Protein AF-A0A815W9V4-F1 (afdb_monomer)

pLDDT: mean 91.22, std 7.92, range [39.69, 97.62]

Radius of gyration: 17.44 Å; Cα contacts (8 Å, |Δi|>4): 135; chains: 1; bounding box: 43×37×51 Å

Organism: NCBI:txid392033

InterPro domains:
  IPR013176 Vacuolar fusion protein Ccz1 [PTHR13056] (1-136)
  IPR043987 CCZ1/INTU/HSP4, first Longin domain [PF19031] (1-113)

Structure (mmCIF, N/CA/C/O backbone):
data_AF-A0A815W9V4-F1
#
_entry.id   AF-A0A815W9V4-F1
#
loop_
_atom_site.group_PDB
_atom_site.id
_atom_site.type_symbol
_atom_site.label_atom_id
_atom_site.label_alt_id
_atom_site.label_comp_id
_atom_site.label_asym_id
_atom_site.label_entity_id
_atom_site.label_seq_id
_atom_site.pdbx_PDB_ins_code
_atom_site.Cartn_x
_atom_site.Cartn_y
_atom_site.Cartn_z
_atom_site.occupancy
_atom_site.B_iso_or_equiv
_atom_site.auth_seq_id
_atom_site.auth_comp_id
_atom_site.auth_asym_id
_atom_site.auth_atom_id
_atom_site.pdbx_PDB_model_num
ATOM 1 N N . LYS A 1 1 ? 1.709 15.143 15.029 1.00 39.69 1 LYS A N 1
ATO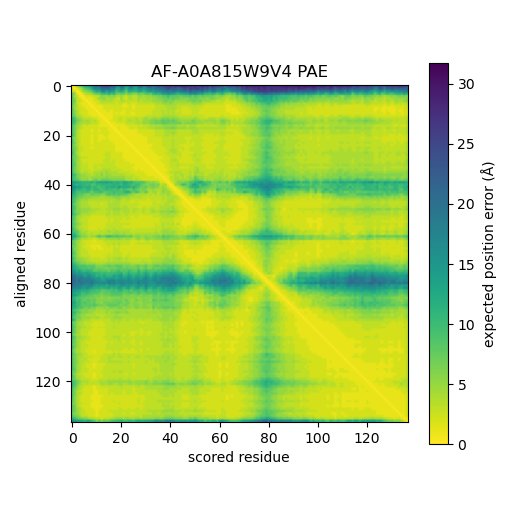M 2 C CA . LYS A 1 1 ? 2.972 15.187 15.803 1.00 39.69 1 LYS A CA 1
ATOM 3 C C . LYS A 1 1 ? 3.987 14.355 15.036 1.00 39.69 1 LYS A C 1
ATOM 5 O O . LYS A 1 1 ? 3.676 13.202 14.762 1.00 39.69 1 LYS A O 1
ATOM 10 N N . GLU A 1 2 ? 5.100 14.951 14.617 1.00 48.34 2 GLU A N 1
ATOM 11 C CA . GLU A 1 2 ? 6.200 14.237 13.951 1.00 48.34 2 GLU A CA 1
ATOM 12 C C . GLU A 1 2 ? 6.698 13.083 14.845 1.00 48.34 2 GLU A C 1
ATOM 14 O O . GLU A 1 2 ? 6.711 13.220 16.070 1.00 48.34 2 GLU A O 1
ATOM 19 N N . GLY A 1 3 ? 7.034 11.932 14.248 1.00 65.50 3 GLY A N 1
ATOM 20 C CA . GLY A 1 3 ? 7.579 10.763 14.963 1.00 65.50 3 GLY A CA 1
ATOM 21 C C . GLY A 1 3 ? 6.599 9.633 15.325 1.00 65.50 3 GLY A C 1
ATOM 22 O O . GLY A 1 3 ? 6.972 8.758 16.097 1.00 65.50 3 GLY A O 1
ATOM 23 N N . GLN A 1 4 ? 5.366 9.631 14.801 1.00 77.38 4 GLN A N 1
ATOM 24 C CA . GLN A 1 4 ? 4.403 8.512 14.935 1.00 77.38 4 GLN A CA 1
ATOM 25 C C . GLN A 1 4 ? 3.880 8.010 13.576 1.00 77.38 4 GLN A C 1
ATOM 27 O O . GLN A 1 4 ? 2.764 7.505 13.471 1.00 77.38 4 GLN A O 1
ATOM 32 N N . GLU A 1 5 ? 4.642 8.227 12.504 1.00 83.44 5 GLU A N 1
ATOM 33 C CA . GLU A 1 5 ? 4.220 7.887 11.137 1.00 83.44 5 GLU A CA 1
ATOM 34 C C . GLU A 1 5 ? 4.130 6.375 10.912 1.00 83.44 5 GLU A C 1
ATOM 36 O O . GLU A 1 5 ? 3.247 5.909 10.196 1.00 83.44 5 GLU A O 1
ATOM 41 N N . ASP A 1 6 ? 4.971 5.609 11.602 1.00 85.81 6 ASP A N 1
ATOM 42 C CA . ASP A 1 6 ? 4.931 4.149 11.671 1.00 85.81 6 ASP A CA 1
ATOM 43 C C . ASP A 1 6 ? 3.570 3.627 12.158 1.00 85.81 6 ASP A C 1
ATOM 45 O O . ASP A 1 6 ? 3.069 2.624 11.655 1.00 85.81 6 ASP A O 1
ATOM 49 N N . ARG A 1 7 ? 2.911 4.345 13.076 1.00 88.94 7 ARG A N 1
ATOM 50 C CA . ARG A 1 7 ? 1.610 3.933 13.626 1.00 88.94 7 ARG A CA 1
ATOM 51 C C . ARG A 1 7 ? 0.473 4.011 12.616 1.00 88.94 7 ARG A C 1
ATOM 53 O O . ARG A 1 7 ? -0.533 3.334 12.812 1.00 88.94 7 ARG A O 1
ATOM 60 N N . LYS A 1 8 ? 0.626 4.816 11.559 1.00 89.94 8 LYS A N 1
ATOM 61 C CA . LYS A 1 8 ? -0.354 4.916 10.467 1.00 89.94 8 LYS A CA 1
ATOM 62 C C . LYS A 1 8 ? -0.327 3.688 9.556 1.00 89.94 8 LYS A C 1
ATOM 64 O O . LYS A 1 8 ? -1.248 3.491 8.771 1.00 89.94 8 LYS A O 1
ATOM 69 N N . ILE A 1 9 ? 0.720 2.869 9.649 1.00 94.38 9 ILE A N 1
ATOM 70 C CA . ILE A 1 9 ? 0.866 1.660 8.850 1.00 94.38 9 ILE A CA 1
ATOM 71 C C . ILE A 1 9 ? 0.093 0.530 9.539 1.00 94.38 9 ILE A C 1
ATOM 73 O O . ILE A 1 9 ? 0.429 0.089 10.643 1.00 94.38 9 ILE A O 1
ATOM 77 N N . LEU A 1 10 ? -0.982 0.081 8.890 1.00 95.25 10 LEU A N 1
ATOM 78 C CA . LEU A 1 10 ? -1.748 -1.095 9.314 1.00 95.25 10 LEU A CA 1
ATOM 79 C C . LEU A 1 10 ? -1.113 -2.384 8.783 1.00 95.25 10 LEU A C 1
ATOM 81 O O . LEU A 1 10 ? -1.036 -3.380 9.493 1.00 95.25 10 LEU A O 1
ATOM 85 N N . TYR A 1 11 ? -0.622 -2.349 7.547 1.00 96.06 11 TYR A N 1
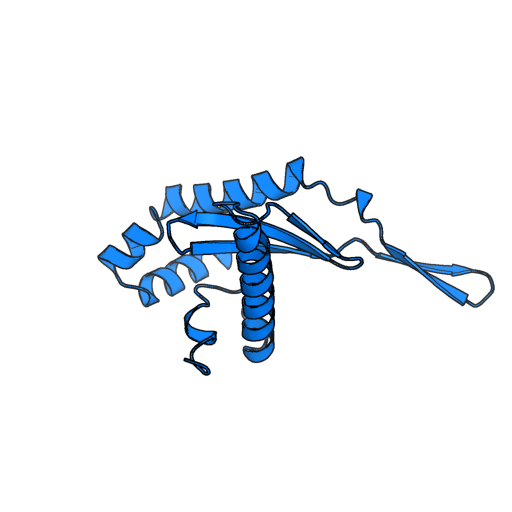ATOM 86 C CA . TYR A 1 11 ? 0.050 -3.461 6.889 1.00 96.06 11 TYR A CA 1
ATOM 87 C C . TYR A 1 11 ? 0.909 -2.935 5.732 1.00 96.06 11 TYR A C 1
ATOM 89 O O . TYR A 1 11 ? 0.565 -1.924 5.116 1.00 96.06 11 TYR A O 1
ATOM 97 N N . TYR A 1 12 ? 2.024 -3.607 5.445 1.00 96.25 12 TYR A N 1
ATOM 98 C CA . TYR A 1 12 ? 2.890 -3.304 4.307 1.00 96.25 12 TYR A CA 1
ATOM 99 C C . TYR A 1 12 ? 3.483 -4.596 3.747 1.00 96.25 12 TYR A C 1
ATOM 101 O O . TYR A 1 12 ? 4.036 -5.403 4.496 1.00 96.25 12 TYR A O 1
ATOM 109 N N . TYR A 1 13 ? 3.421 -4.745 2.426 1.00 94.44 13 TYR A N 1
ATOM 110 C CA . TYR A 1 13 ? 4.021 -5.856 1.699 1.00 94.44 13 TYR A CA 1
ATOM 111 C C . TYR A 1 13 ? 4.998 -5.331 0.635 1.00 94.44 13 TYR A C 1
ATOM 113 O O . TYR A 1 13 ? 4.663 -4.365 -0.057 1.00 94.44 13 TYR A O 1
ATOM 121 N N . PRO A 1 14 ? 6.170 -5.964 0.443 1.00 92.94 14 PRO A N 1
ATOM 122 C CA . PRO A 1 14 ? 6.712 -7.090 1.215 1.00 92.94 14 PRO A CA 1
ATOM 123 C C . PRO A 1 14 ? 7.086 -6.717 2.657 1.00 92.94 14 PRO A C 1
ATOM 125 O O . PRO A 1 14 ? 7.566 -5.607 2.911 1.00 92.94 14 PRO A O 1
ATOM 128 N N . SER A 1 15 ? 6.876 -7.640 3.600 1.00 88.12 15 SER A N 1
ATOM 129 C CA . SER A 1 15 ? 7.037 -7.389 5.043 1.00 88.12 15 SER A CA 1
ATOM 130 C C . SER A 1 15 ? 8.495 -7.219 5.495 1.00 88.12 15 SER A C 1
ATOM 132 O O . SER A 1 15 ? 8.749 -6.645 6.554 1.00 88.12 15 SER A O 1
ATOM 134 N N . ASP A 1 16 ? 9.461 -7.638 4.676 1.00 91.94 16 ASP A N 1
ATOM 135 C CA . ASP A 1 16 ? 10.902 -7.440 4.868 1.00 91.94 16 ASP A CA 1
ATOM 136 C C . ASP A 1 16 ? 11.393 -6.051 4.412 1.00 91.94 16 ASP A C 1
ATOM 138 O O . ASP A 1 16 ? 12.562 -5.695 4.595 1.00 91.94 16 ASP A O 1
ATOM 142 N N . THR A 1 17 ? 10.505 -5.218 3.861 1.00 94.19 17 THR A N 1
ATOM 143 C CA . THR A 1 17 ? 10.837 -3.842 3.489 1.00 94.19 17 THR A CA 1
ATOM 144 C C . THR A 1 17 ? 11.262 -3.038 4.718 1.00 94.19 17 THR A C 1
ATOM 146 O O . THR A 1 17 ? 10.536 -2.956 5.705 1.00 94.19 17 THR A O 1
ATOM 149 N N . ASN A 1 18 ? 12.411 -2.360 4.647 1.00 95.75 18 ASN A N 1
ATOM 150 C CA . ASN A 1 18 ? 12.902 -1.508 5.734 1.00 95.75 18 ASN A CA 1
ATOM 151 C C . ASN A 1 18 ? 11.859 -0.460 6.184 1.00 95.75 18 ASN A C 1
ATOM 153 O O . ASN A 1 18 ? 11.306 0.260 5.351 1.00 95.75 18 ASN A O 1
ATOM 157 N N . LEU A 1 19 ? 11.662 -0.307 7.500 1.00 93.12 19 LEU A N 1
ATOM 158 C CA . LEU A 1 19 ? 10.654 0.587 8.087 1.00 93.12 19 LEU A CA 1
ATOM 159 C C . LEU A 1 19 ? 10.744 2.037 7.580 1.00 93.12 19 LEU A C 1
ATOM 161 O O . LEU A 1 19 ? 9.723 2.624 7.234 1.00 93.12 19 LEU A O 1
ATOM 165 N N . ASN A 1 20 ? 11.947 2.607 7.439 1.00 93.75 20 ASN A N 1
ATOM 166 C CA . ASN A 1 20 ? 12.103 3.977 6.928 1.00 93.75 20 ASN A CA 1
ATOM 167 C C . ASN A 1 20 ? 11.616 4.111 5.479 1.00 93.75 20 ASN A C 1
ATOM 169 O O . ASN A 1 20 ? 11.149 5.174 5.067 1.00 93.75 20 ASN A O 1
ATOM 173 N N . ARG A 1 21 ? 11.726 3.040 4.684 1.00 93.81 21 ARG A N 1
ATOM 174 C CA . ARG A 1 21 ? 11.192 3.000 3.320 1.00 93.81 21 ARG A CA 1
ATOM 175 C C . ARG A 1 21 ? 9.670 2.877 3.328 1.00 93.81 21 ARG A C 1
ATOM 177 O O . ARG A 1 21 ? 9.027 3.552 2.524 1.00 93.81 21 ARG A O 1
ATOM 184 N N . GLN A 1 22 ? 9.102 2.085 4.236 1.00 94.62 22 GLN A N 1
ATOM 185 C CA . GLN A 1 22 ? 7.649 1.991 4.401 1.00 94.62 22 GLN A CA 1
ATOM 186 C C . GLN A 1 22 ? 7.059 3.351 4.791 1.00 94.62 22 GLN A C 1
ATOM 188 O O . GLN A 1 22 ? 6.209 3.871 4.073 1.00 94.62 22 GLN A O 1
ATOM 193 N N . ILE A 1 23 ? 7.596 3.982 5.842 1.00 94.12 23 ILE A N 1
ATOM 194 C CA . ILE A 1 23 ? 7.192 5.316 6.315 1.00 94.12 23 ILE A CA 1
ATOM 195 C C . ILE A 1 23 ? 7.241 6.335 5.175 1.00 94.12 23 ILE A C 1
ATOM 197 O O . ILE A 1 23 ? 6.256 7.021 4.914 1.00 94.12 23 ILE A O 1
ATOM 201 N N . ARG A 1 24 ? 8.348 6.380 4.422 1.00 93.19 24 ARG A N 1
ATOM 202 C CA . ARG A 1 24 ? 8.486 7.279 3.267 1.00 93.19 24 ARG A CA 1
ATOM 203 C C . ARG A 1 24 ? 7.415 7.035 2.202 1.00 93.19 24 ARG A C 1
ATOM 205 O O . ARG A 1 24 ? 6.884 7.990 1.646 1.00 93.19 24 ARG A O 1
ATOM 212 N N . THR A 1 25 ? 7.116 5.771 1.908 1.00 91.62 25 THR A N 1
ATOM 213 C CA . THR A 1 25 ? 6.105 5.397 0.906 1.00 91.62 25 THR A CA 1
ATOM 214 C C . THR A 1 25 ? 4.712 5.835 1.350 1.00 91.62 25 THR A C 1
ATOM 216 O O . THR A 1 25 ? 3.970 6.417 0.563 1.00 91.62 25 THR A O 1
ATOM 219 N N . ILE A 1 26 ? 4.371 5.611 2.619 1.00 92.06 26 ILE A N 1
ATOM 220 C CA . ILE A 1 26 ? 3.077 6.000 3.185 1.00 92.06 26 ILE A CA 1
ATOM 221 C C . ILE A 1 26 ? 2.945 7.520 3.267 1.00 92.06 26 ILE A C 1
ATOM 223 O O . ILE A 1 26 ? 1.919 8.048 2.852 1.00 92.06 26 ILE A O 1
ATOM 227 N N . GLY A 1 27 ? 3.989 8.236 3.692 1.00 91.94 27 GLY A N 1
ATOM 228 C CA . GLY A 1 27 ? 4.001 9.701 3.695 1.00 91.94 27 GLY A CA 1
ATOM 229 C C . GLY A 1 27 ? 3.815 10.293 2.295 1.00 91.94 27 GLY A C 1
ATOM 230 O O . GLY A 1 27 ? 3.094 11.274 2.126 1.00 91.94 27 GLY A O 1
ATOM 231 N N . TYR A 1 28 ? 4.396 9.660 1.272 1.00 90.31 28 TYR A N 1
ATOM 232 C CA . TYR A 1 28 ? 4.172 10.038 -0.121 1.00 90.31 28 TYR A CA 1
ATOM 233 C C . TYR A 1 28 ? 2.718 9.828 -0.566 1.00 90.31 28 TYR A C 1
ATOM 235 O O . TYR A 1 28 ? 2.106 10.733 -1.130 1.00 90.31 28 TYR A O 1
ATOM 243 N N . CYS A 1 29 ? 2.153 8.654 -0.274 1.00 90.00 29 CYS A N 1
ATOM 244 C CA . CYS A 1 29 ? 0.757 8.332 -0.570 1.00 90.00 29 CYS A CA 1
ATOM 245 C C . CYS A 1 29 ? -0.206 9.302 0.130 1.00 90.00 29 CYS A C 1
ATOM 247 O O . CYS A 1 29 ? -1.094 9.857 -0.508 1.00 90.00 29 CYS A O 1
ATOM 249 N N . GLU A 1 30 ? 0.007 9.562 1.421 1.00 89.69 30 GLU A N 1
ATOM 250 C CA . GLU A 1 30 ? -0.774 10.518 2.211 1.00 89.69 30 GLU A CA 1
ATOM 251 C C . GLU A 1 30 ? -0.679 11.933 1.627 1.00 89.69 30 GLU A C 1
ATOM 253 O O . GLU A 1 30 ? -1.689 12.629 1.531 1.00 89.69 30 GLU A O 1
ATOM 258 N N . GLY A 1 31 ? 0.515 12.352 1.198 1.00 90.50 31 GLY A N 1
ATOM 259 C CA . GLY A 1 31 ? 0.723 13.634 0.530 1.00 90.50 31 GLY A CA 1
ATOM 260 C C . GLY A 1 31 ? -0.077 13.764 -0.766 1.00 90.50 31 GLY A C 1
ATOM 261 O O . GLY A 1 31 ? -0.701 14.799 -0.985 1.00 90.50 31 GLY A O 1
ATOM 262 N N . LEU A 1 32 ? -0.107 12.715 -1.596 1.00 89.75 32 LEU A N 1
ATOM 263 C CA . LEU A 1 32 ? -0.897 12.694 -2.831 1.00 89.75 32 LEU A CA 1
ATOM 264 C C . LEU A 1 32 ? -2.400 12.757 -2.556 1.00 89.75 32 LEU A C 1
ATOM 266 O O . LEU A 1 32 ? -3.085 13.571 -3.169 1.00 89.75 32 LEU A O 1
ATOM 270 N N . VAL A 1 33 ? -2.901 11.949 -1.617 1.00 86.38 33 VAL A N 1
ATOM 271 C CA . VAL A 1 33 ? -4.324 11.954 -1.240 1.00 86.38 33 VAL A CA 1
ATOM 272 C C . VAL A 1 33 ? -4.742 13.341 -0.752 1.00 86.38 33 VAL A C 1
ATOM 274 O O . VAL A 1 33 ? -5.663 13.933 -1.312 1.00 86.38 33 VAL A O 1
ATOM 277 N N . LYS A 1 34 ? -3.993 13.923 0.191 1.00 88.12 34 LYS A N 1
ATOM 278 C CA . LYS A 1 34 ? -4.269 15.273 0.704 1.00 88.12 34 LYS A CA 1
ATOM 279 C C . LYS A 1 34 ? -4.171 16.345 -0.367 1.00 88.12 34 LYS A C 1
ATOM 281 O O . LYS A 1 34 ? -4.966 17.276 -0.377 1.00 88.12 34 LYS A O 1
ATOM 286 N N . PHE A 1 35 ? -3.197 16.235 -1.269 1.00 89.06 35 PHE A N 1
ATOM 287 C CA . PHE A 1 35 ? -3.080 17.153 -2.395 1.00 89.06 35 PHE A CA 1
ATOM 288 C C . PHE A 1 35 ? -4.338 17.105 -3.263 1.00 89.06 35 PHE A C 1
ATOM 290 O O . PHE A 1 35 ? -4.875 18.155 -3.605 1.00 89.06 35 PHE A O 1
ATOM 297 N N . THR A 1 36 ? -4.858 15.915 -3.566 1.00 86.19 36 THR A N 1
ATOM 298 C CA . THR A 1 36 ? -6.090 15.785 -4.352 1.00 86.19 36 THR A CA 1
ATOM 299 C C . THR A 1 36 ? -7.320 16.312 -3.610 1.00 86.19 36 THR A C 1
ATOM 301 O O . THR A 1 36 ? -8.127 17.009 -4.218 1.00 86.19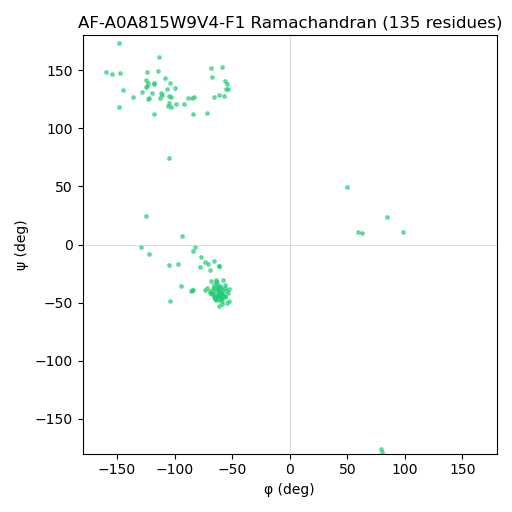 36 THR A O 1
ATOM 304 N N . GLU A 1 37 ? -7.413 16.118 -2.292 1.00 84.62 37 GLU A N 1
ATOM 305 C CA . GLU A 1 37 ? -8.490 16.683 -1.460 1.00 84.62 37 GLU A CA 1
ATOM 306 C C . GLU A 1 37 ? -8.553 18.222 -1.540 1.00 84.62 37 GLU A C 1
ATOM 308 O O . GLU A 1 37 ? -9.640 18.796 -1.494 1.00 84.62 37 GLU A O 1
ATOM 313 N N . THR A 1 38 ? -7.420 18.915 -1.750 1.00 88.88 38 THR A N 1
ATOM 314 C CA . THR A 1 38 ? -7.411 20.389 -1.903 1.00 88.88 38 THR A CA 1
ATOM 315 C C . THR A 1 38 ? -8.223 20.904 -3.095 1.00 88.88 38 THR A C 1
ATOM 317 O O . THR A 1 38 ? -8.604 22.074 -3.110 1.00 88.88 38 THR A O 1
ATOM 320 N N . PHE A 1 39 ? -8.526 20.045 -4.071 1.00 87.00 39 PHE A N 1
ATOM 321 C CA . PHE A 1 39 ? -9.347 20.377 -5.236 1.00 87.00 39 PHE A CA 1
ATOM 322 C C . PHE A 1 39 ? -10.835 20.037 -5.049 1.00 87.00 39 PHE A C 1
ATOM 324 O O . PHE A 1 39 ? -11.609 20.174 -5.994 1.00 87.00 39 PHE A O 1
ATOM 331 N N . GLY A 1 40 ? -11.248 19.631 -3.842 1.00 78.00 40 GLY A N 1
ATOM 332 C CA . GLY A 1 40 ? -12.645 19.338 -3.509 1.00 78.00 40 GLY A CA 1
ATOM 333 C C . GLY A 1 40 ? -13.096 17.920 -3.864 1.00 78.00 40 GLY A C 1
ATOM 334 O O . GLY A 1 40 ? -14.286 17.702 -4.072 1.00 78.00 40 GLY A O 1
ATOM 335 N N . PHE A 1 41 ? -12.164 16.968 -3.962 1.00 78.88 41 PHE A N 1
ATOM 336 C CA . PHE A 1 41 ? -12.491 15.549 -4.098 1.00 78.88 41 PHE A CA 1
ATOM 337 C C . PHE A 1 41 ? -12.641 14.906 -2.710 1.00 78.88 41 PHE A C 1
ATOM 339 O O . PHE A 1 41 ? -11.727 15.000 -1.894 1.00 78.88 41 PHE A O 1
ATOM 346 N N . ASP A 1 42 ? -13.776 14.245 -2.457 1.00 72.50 42 ASP A N 1
ATOM 347 C CA . ASP A 1 42 ? -14.055 13.542 -1.187 1.00 72.50 42 ASP A CA 1
ATOM 348 C C . ASP A 1 42 ? -13.339 12.179 -1.074 1.00 72.50 42 ASP A C 1
ATOM 350 O O . ASP A 1 42 ? -13.161 11.629 0.022 1.00 72.50 42 ASP A O 1
ATOM 354 N N . ASP A 1 43 ? -12.926 11.640 -2.223 1.00 76.38 43 ASP A N 1
ATOM 355 C CA . ASP A 1 43 ? -12.207 10.380 -2.364 1.00 76.38 43 ASP A CA 1
ATOM 356 C C . ASP A 1 43 ? -10.787 10.618 -2.899 1.00 76.38 43 ASP A C 1
ATOM 358 O O . ASP A 1 43 ? -10.564 11.553 -3.679 1.00 76.38 43 ASP A O 1
ATOM 362 N N . PRO A 1 44 ? -9.811 9.766 -2.519 1.00 79.56 44 PRO A N 1
ATOM 363 C CA . PRO A 1 44 ? -8.479 9.825 -3.103 1.00 79.56 44 PRO A CA 1
ATOM 364 C C . PRO A 1 44 ? -8.561 9.614 -4.617 1.00 79.56 44 PRO A C 1
ATOM 366 O O . PRO A 1 44 ? -9.435 8.901 -5.110 1.00 79.56 44 PRO A O 1
ATOM 369 N N . CYS A 1 45 ? -7.605 10.170 -5.362 1.00 85.44 45 CYS A N 1
ATOM 370 C CA . CYS A 1 45 ? -7.474 9.832 -6.779 1.00 85.44 45 CYS A CA 1
ATOM 371 C C . CYS A 1 45 ? -7.349 8.313 -6.990 1.00 85.44 45 CYS A C 1
ATOM 373 O O . CYS A 1 45 ? -6.618 7.648 -6.264 1.00 85.44 45 CYS A O 1
ATOM 375 N N . ASP A 1 46 ? -8.020 7.767 -8.007 1.00 90.44 46 ASP A N 1
ATOM 376 C CA . ASP A 1 46 ? -8.002 6.322 -8.278 1.00 90.44 46 ASP A CA 1
ATOM 377 C C . ASP A 1 46 ? -6.594 5.805 -8.635 1.00 90.44 46 ASP A C 1
ATOM 379 O O . ASP A 1 46 ? -6.204 4.704 -8.237 1.00 90.44 46 ASP A O 1
ATOM 383 N N . SER A 1 47 ? -5.822 6.587 -9.399 1.00 92.81 47 SER A N 1
ATOM 384 C CA . SER A 1 47 ? -4.497 6.189 -9.876 1.00 92.81 47 SER A CA 1
ATOM 385 C C . SER A 1 47 ? -3.571 7.369 -10.165 1.00 92.81 47 SER A C 1
ATOM 387 O O . SER A 1 47 ? -4.017 8.387 -10.693 1.00 92.81 47 SER A O 1
ATOM 389 N N . VAL A 1 48 ? -2.268 7.195 -9.931 1.00 93.00 48 VAL A N 1
ATOM 390 C CA . VAL A 1 48 ? -1.213 8.149 -10.303 1.00 93.00 48 VAL A CA 1
ATOM 391 C C . VAL A 1 48 ? -0.108 7.439 -11.077 1.00 93.00 48 VAL A C 1
ATOM 393 O O . VAL A 1 48 ? 0.383 6.384 -10.671 1.00 93.00 48 VAL A O 1
ATOM 396 N N . HIS A 1 49 ? 0.277 8.021 -12.210 1.00 94.19 49 HIS A N 1
ATOM 397 C CA . HIS A 1 49 ? 1.191 7.414 -13.171 1.00 94.19 49 HIS A CA 1
ATOM 398 C C . HIS A 1 49 ? 2.556 8.095 -13.087 1.00 94.19 49 HIS A C 1
ATOM 400 O O . HIS A 1 49 ? 2.680 9.296 -13.323 1.00 94.19 49 HIS A O 1
ATOM 406 N N . PHE A 1 50 ? 3.587 7.321 -12.762 1.00 92.31 50 PHE A N 1
ATOM 407 C CA . PHE A 1 50 ? 4.984 7.732 -12.851 1.00 92.31 50 PHE A CA 1
ATOM 408 C C . PHE A 1 50 ? 5.679 6.914 -13.926 1.00 92.31 50 PHE A C 1
ATOM 410 O O . PHE A 1 50 ? 5.260 5.808 -14.249 1.00 92.31 50 PHE A O 1
ATOM 417 N N . GLN A 1 51 ? 6.824 7.403 -14.401 1.00 91.81 51 GLN A N 1
ATOM 418 C CA . GLN A 1 51 ? 7.601 6.714 -15.432 1.00 91.81 51 GLN A CA 1
ATOM 419 C C . GLN A 1 51 ? 7.909 5.243 -15.093 1.00 91.81 51 GLN A C 1
ATOM 421 O O . GLN A 1 51 ? 7.907 4.396 -15.977 1.00 91.81 51 GLN A O 1
ATOM 426 N N . LYS A 1 52 ? 8.205 4.940 -13.820 1.00 93.25 52 LYS A N 1
ATOM 427 C CA . LYS A 1 52 ? 8.631 3.597 -13.380 1.00 93.25 52 LYS A CA 1
ATOM 428 C C . LYS A 1 52 ? 7.556 2.818 -12.633 1.00 93.25 52 LYS A C 1
ATOM 430 O O . LYS A 1 52 ? 7.705 1.614 -12.431 1.00 93.25 52 LYS A O 1
ATOM 435 N N . THR A 1 53 ? 6.527 3.498 -12.145 1.00 94.00 53 THR A N 1
ATOM 436 C CA . THR A 1 53 ? 5.533 2.898 -11.258 1.00 94.00 53 THR A CA 1
ATOM 437 C C . THR A 1 53 ? 4.171 3.518 -11.470 1.00 94.00 53 THR A C 1
ATOM 439 O O . THR A 1 53 ? 4.063 4.727 -11.659 1.00 94.00 53 THR A O 1
ATOM 442 N N . ARG A 1 54 ? 3.129 2.719 -11.292 1.00 94.88 54 ARG A N 1
ATOM 443 C CA . ARG A 1 54 ? 1.763 3.194 -11.162 1.00 94.88 54 ARG A CA 1
ATOM 444 C C . ARG A 1 54 ? 1.264 2.960 -9.747 1.00 94.88 54 ARG A C 1
ATOM 446 O O . ARG A 1 54 ? 1.410 1.862 -9.218 1.00 94.88 54 ARG A O 1
ATOM 453 N N . LEU A 1 55 ? 0.705 3.995 -9.138 1.00 95.00 55 LEU A N 1
ATOM 454 C CA . LEU A 1 55 ? 0.037 3.904 -7.847 1.00 95.00 55 LEU A CA 1
ATOM 455 C C . LEU A 1 55 ? -1.461 3.830 -8.074 1.00 95.00 55 LEU A C 1
ATOM 457 O O . LEU A 1 55 ? -1.990 4.599 -8.869 1.00 95.00 55 LEU A O 1
ATOM 461 N N . LEU A 1 56 ? -2.124 2.927 -7.370 1.00 95.62 56 LEU A N 1
ATOM 462 C CA . LEU A 1 56 ? -3.575 2.818 -7.306 1.00 95.62 56 LEU A CA 1
ATOM 463 C C . LEU A 1 56 ? -4.000 3.044 -5.864 1.00 95.62 56 LEU A C 1
ATOM 465 O O . LEU A 1 56 ? -3.364 2.495 -4.961 1.00 95.62 56 LEU A O 1
ATOM 469 N N . PHE A 1 57 ? -5.071 3.798 -5.653 1.00 94.56 57 PHE A N 1
ATOM 470 C CA . PHE A 1 57 ? -5.611 4.059 -4.325 1.00 94.56 57 PHE A CA 1
ATOM 471 C C . PHE A 1 57 ? -7.068 3.641 -4.248 1.00 94.56 57 PHE A C 1
ATOM 473 O O . PHE A 1 57 ? -7.823 3.714 -5.217 1.00 94.56 57 PHE A O 1
ATOM 480 N N . HIS A 1 58 ? -7.475 3.209 -3.063 1.00 93.19 58 HIS A N 1
ATOM 481 C CA . HIS A 1 58 ? -8.872 2.979 -2.765 1.00 93.19 58 HIS A CA 1
ATOM 482 C C . HIS A 1 58 ? -9.134 3.255 -1.287 1.00 93.19 58 HIS A C 1
ATOM 484 O O . HIS A 1 58 ? -8.587 2.589 -0.409 1.00 93.19 58 HIS A O 1
ATOM 490 N N . LYS A 1 59 ? -9.996 4.235 -1.009 1.00 92.19 59 LYS A N 1
ATOM 491 C CA . LYS A 1 59 ? -10.560 4.437 0.325 1.00 92.19 59 LYS A CA 1
ATOM 492 C C . LYS A 1 59 ? -11.562 3.320 0.593 1.00 92.19 59 LYS A C 1
ATOM 494 O O . LYS A 1 59 ? -12.559 3.202 -0.116 1.00 92.19 59 LYS A O 1
ATOM 499 N N . VAL A 1 60 ? -11.239 2.465 1.556 1.00 93.12 60 VAL A N 1
ATOM 500 C CA . VAL A 1 60 ? -12.020 1.257 1.857 1.00 93.12 60 VAL A CA 1
ATOM 501 C C . VAL A 1 60 ? -13.035 1.505 2.964 1.00 93.12 60 VAL A C 1
ATOM 503 O O . VAL A 1 60 ? -14.144 0.983 2.908 1.00 93.12 60 VAL A O 1
ATOM 506 N N . GLU A 1 61 ? -12.669 2.331 3.945 1.00 92.19 61 GLU A N 1
ATOM 507 C CA . GLU A 1 61 ? -13.480 2.715 5.101 1.00 92.19 61 GLU A CA 1
ATOM 508 C C . GLU A 1 61 ? -13.125 4.150 5.516 1.00 92.19 61 GLU A C 1
ATOM 510 O O . GLU A 1 61 ? -12.184 4.748 4.982 1.00 92.19 61 GLU A O 1
ATOM 515 N N . ASN A 1 62 ? -13.861 4.718 6.475 1.00 84.56 62 ASN A N 1
ATOM 516 C CA . ASN A 1 62 ? -13.510 6.022 7.038 1.00 84.56 62 ASN A CA 1
ATOM 517 C C . ASN A 1 62 ? -12.086 5.970 7.609 1.00 84.56 62 ASN A C 1
ATOM 519 O O . ASN A 1 62 ? -11.760 5.073 8.382 1.00 84.56 62 ASN A O 1
ATOM 523 N N . ASP A 1 63 ? -11.244 6.915 7.191 1.00 85.25 63 ASP A N 1
ATOM 524 C CA . ASP A 1 63 ? -9.837 7.045 7.592 1.00 85.25 63 ASP A CA 1
ATOM 525 C C . ASP A 1 63 ? -8.904 5.875 7.213 1.00 85.25 63 ASP A C 1
ATOM 527 O O . ASP A 1 63 ? -7.742 5.862 7.625 1.00 85.25 63 ASP A O 1
ATOM 531 N N . ILE A 1 64 ? -9.356 4.918 6.389 1.00 91.75 64 ILE A N 1
ATOM 532 C CA . ILE A 1 64 ? -8.535 3.789 5.929 1.00 91.75 64 ILE A CA 1
ATOM 533 C C . ILE A 1 64 ? -8.481 3.750 4.400 1.00 91.75 64 ILE A C 1
ATOM 535 O O . ILE A 1 64 ? -9.495 3.665 3.704 1.00 91.75 64 ILE A O 1
ATOM 539 N N . CYS A 1 65 ? -7.259 3.755 3.873 1.00 92.25 65 CYS A N 1
ATOM 540 C CA . CYS A 1 65 ? -6.976 3.656 2.449 1.00 92.25 65 CYS A CA 1
ATOM 541 C C . CYS A 1 65 ? -6.020 2.493 2.185 1.00 92.25 65 CYS A C 1
ATOM 543 O O . CYS A 1 65 ? -5.074 2.269 2.942 1.00 92.25 65 CYS A O 1
ATOM 545 N N . ILE A 1 66 ? -6.257 1.778 1.089 1.00 94.38 66 ILE A N 1
ATOM 546 C CA . ILE A 1 66 ? -5.318 0.805 0.540 1.00 94.38 66 ILE A CA 1
ATOM 547 C C . ILE A 1 66 ? -4.636 1.407 -0.686 1.00 94.38 66 ILE A C 1
ATOM 549 O O . ILE A 1 66 ? -5.276 2.060 -1.514 1.00 94.38 66 ILE A O 1
ATOM 553 N N . ALA A 1 67 ? -3.332 1.173 -0.802 1.00 94.62 67 ALA A N 1
ATOM 554 C CA . ALA A 1 67 ? -2.536 1.599 -1.942 1.00 94.62 67 ALA A CA 1
ATOM 555 C C . ALA A 1 67 ? -1.807 0.398 -2.550 1.00 94.62 67 ALA A C 1
ATOM 557 O O . ALA A 1 67 ? -1.224 -0.411 -1.829 1.00 94.62 67 ALA A O 1
ATOM 558 N N . MET A 1 68 ? -1.815 0.297 -3.877 1.00 95.31 68 MET A N 1
ATOM 559 C CA . MET A 1 68 ? -1.076 -0.717 -4.630 1.00 95.31 68 MET A CA 1
ATOM 560 C C . MET A 1 68 ? -0.085 -0.033 -5.566 1.00 95.31 68 MET A C 1
ATOM 562 O O . MET A 1 68 ? -0.445 0.877 -6.307 1.00 95.31 68 MET A O 1
ATOM 566 N N . THR A 1 69 ? 1.169 -0.484 -5.533 1.00 94.62 69 THR A N 1
ATOM 567 C CA . THR A 1 69 ? 2.221 -0.024 -6.445 1.00 94.62 69 THR A CA 1
ATOM 568 C C . THR A 1 69 ? 2.484 -1.095 -7.493 1.00 94.62 69 THR A C 1
ATOM 570 O O . THR A 1 69 ? 2.849 -2.217 -7.153 1.00 94.62 69 THR A O 1
ATOM 573 N N . LEU A 1 70 ? 2.335 -0.744 -8.765 1.00 95.00 70 LEU A N 1
ATOM 574 C CA . LEU A 1 70 ? 2.673 -1.584 -9.908 1.00 95.00 70 LEU A CA 1
ATOM 575 C C . LEU A 1 70 ? 3.950 -1.053 -10.551 1.00 95.00 70 LEU A C 1
ATOM 577 O O . LEU A 1 70 ? 4.071 0.148 -10.781 1.00 95.00 70 LEU A O 1
ATOM 581 N N . HIS A 1 71 ? 4.902 -1.925 -10.862 1.00 94.44 71 HIS A N 1
ATOM 582 C CA . HIS A 1 71 ? 6.091 -1.533 -11.614 1.00 94.44 71 HIS A CA 1
ATOM 583 C C . HIS A 1 71 ? 5.784 -1.530 -13.109 1.00 94.44 71 HIS A C 1
ATOM 585 O O . HIS A 1 71 ? 5.295 -2.524 -13.644 1.00 94.44 71 HIS A O 1
ATOM 591 N N . VAL A 1 72 ? 6.078 -0.413 -13.776 1.00 94.69 72 VAL A N 1
ATOM 592 C CA . VAL A 1 72 ? 5.923 -0.299 -15.229 1.00 94.69 72 VAL A CA 1
ATOM 593 C C . VAL A 1 72 ? 6.918 -1.255 -15.894 1.00 94.69 72 VAL A C 1
ATOM 595 O O . VAL A 1 72 ? 8.109 -1.190 -15.567 1.00 94.69 72 VAL A O 1
ATOM 598 N N . PRO A 1 73 ? 6.467 -2.145 -16.801 1.00 93.56 73 PRO A N 1
ATOM 599 C CA . PRO A 1 73 ? 7.359 -3.052 -17.508 1.00 93.56 73 PRO A CA 1
ATOM 600 C C . PRO A 1 73 ? 8.470 -2.289 -18.226 1.00 93.56 73 PRO A C 1
ATOM 602 O O . PRO A 1 73 ? 8.219 -1.286 -18.895 1.00 93.56 73 PRO A O 1
ATOM 605 N N . VAL A 1 74 ? 9.699 -2.778 -18.081 1.00 93.38 74 VAL A N 1
ATOM 606 C CA . VAL A 1 74 ? 10.895 -2.138 -18.624 1.00 93.38 74 VAL A CA 1
ATOM 607 C C . VAL A 1 74 ? 11.649 -3.108 -19.521 1.00 93.38 74 VAL A C 1
ATOM 609 O O . VAL A 1 74 ? 11.829 -4.276 -19.176 1.00 93.38 74 VAL A O 1
ATOM 612 N N . VAL A 1 75 ? 12.099 -2.620 -20.674 1.00 92.25 75 VAL A N 1
ATOM 613 C CA . VAL A 1 75 ? 13.001 -3.354 -21.565 1.00 92.25 75 VAL A CA 1
ATOM 614 C C . VAL A 1 75 ? 14.254 -2.522 -21.772 1.00 92.25 75 VAL A C 1
ATOM 616 O O . VAL A 1 75 ? 14.192 -1.368 -22.193 1.00 92.25 75 VAL A O 1
ATOM 619 N N . GLU A 1 76 ? 15.402 -3.129 -21.498 1.00 91.25 76 GLU A N 1
ATOM 620 C CA . GLU A 1 76 ? 16.702 -2.557 -21.826 1.00 91.25 76 GLU A CA 1
ATOM 621 C C . GLU A 1 76 ? 17.203 -3.181 -23.126 1.00 91.25 76 GLU A C 1
ATOM 623 O O . GLU A 1 76 ? 17.350 -4.400 -23.240 1.00 91.25 76 GLU A O 1
ATOM 628 N N . ARG A 1 77 ? 17.450 -2.346 -24.135 1.00 89.19 77 ARG A N 1
ATOM 629 C CA . ARG A 1 77 ? 17.969 -2.774 -25.437 1.00 89.19 77 ARG A CA 1
ATOM 630 C C . ARG A 1 77 ? 19.318 -2.128 -25.689 1.00 89.19 77 ARG A C 1
ATOM 632 O O . ARG A 1 77 ? 19.501 -0.939 -25.438 1.00 89.19 77 ARG A O 1
ATOM 639 N N . LYS A 1 78 ? 20.256 -2.892 -26.247 1.00 89.38 78 LYS A N 1
ATOM 640 C CA . LYS A 1 78 ? 21.513 -2.343 -26.760 1.00 89.38 78 LYS A CA 1
ATOM 641 C C . LYS A 1 78 ? 21.339 -1.998 -28.241 1.00 89.38 78 LYS A C 1
ATOM 643 O O . LYS A 1 78 ? 21.031 -2.880 -29.039 1.00 89.38 78 LYS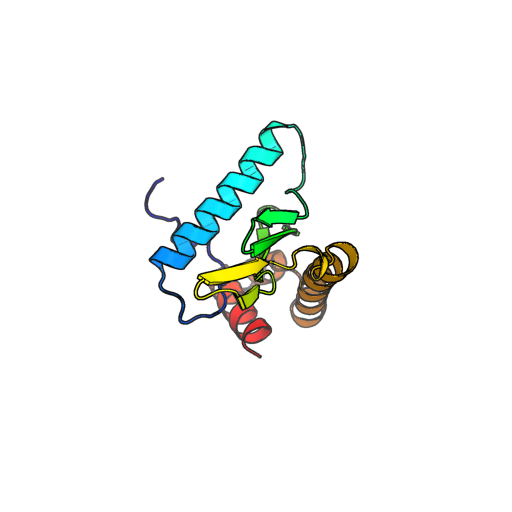 A O 1
ATOM 648 N N . LYS A 1 79 ? 21.543 -0.734 -28.609 1.00 87.25 79 LYS A N 1
ATOM 649 C CA . LYS A 1 79 ? 21.531 -0.252 -29.997 1.00 87.25 79 LYS A CA 1
ATOM 650 C C . LYS A 1 79 ? 22.714 0.691 -30.205 1.00 87.25 79 LYS A C 1
ATOM 652 O O . LYS A 1 79 ? 22.885 1.623 -29.426 1.00 87.25 79 LYS A O 1
ATOM 657 N N . ASP A 1 80 ? 23.533 0.426 -31.223 1.00 83.44 80 ASP A N 1
ATOM 658 C CA . ASP A 1 80 ? 24.700 1.248 -31.592 1.00 83.44 80 ASP A CA 1
ATOM 659 C C . ASP A 1 80 ? 25.627 1.565 -30.395 1.00 83.44 80 ASP A C 1
ATOM 661 O O . ASP A 1 80 ? 25.946 2.718 -30.111 1.00 83.44 80 ASP A O 1
ATOM 665 N N . ASP A 1 81 ? 25.988 0.526 -29.631 1.00 86.56 81 ASP A N 1
ATOM 666 C CA . ASP A 1 81 ? 26.782 0.592 -28.389 1.00 86.56 81 ASP A CA 1
ATOM 667 C C . ASP A 1 81 ? 26.212 1.437 -27.233 1.00 86.56 81 ASP A C 1
ATOM 669 O O . ASP A 1 81 ? 26.864 1.599 -26.200 1.00 86.56 81 ASP A O 1
ATOM 673 N N . LYS A 1 82 ? 24.953 1.879 -27.326 1.00 87.50 82 LYS A N 1
ATOM 674 C CA . LYS A 1 82 ? 24.217 2.536 -26.238 1.00 87.50 82 LYS A CA 1
ATOM 675 C C . LYS A 1 82 ? 23.123 1.632 -25.675 1.00 87.50 82 LYS A C 1
ATOM 677 O O . LYS A 1 82 ? 22.454 0.909 -26.414 1.00 87.50 82 LYS A O 1
ATOM 682 N N . PHE A 1 83 ? 22.923 1.699 -24.361 1.00 87.75 83 PHE A N 1
ATOM 683 C CA . PHE A 1 83 ? 21.762 1.106 -23.700 1.00 87.75 83 PHE A CA 1
ATOM 684 C C . PHE A 1 83 ? 20.590 2.088 -23.765 1.00 87.75 83 PHE A C 1
ATOM 686 O O . PHE A 1 83 ? 20.725 3.250 -23.380 1.00 87.75 83 PHE A O 1
ATOM 693 N N . ILE A 1 84 ? 19.456 1.622 -24.275 1.00 90.12 84 ILE A N 1
ATOM 694 C CA . ILE A 1 84 ? 18.188 2.347 -24.323 1.00 90.12 84 ILE A CA 1
ATOM 695 C C . ILE A 1 84 ? 17.225 1.627 -23.381 1.00 90.12 84 ILE A C 1
ATOM 697 O O . ILE A 1 84 ? 17.015 0.422 -23.516 1.00 90.12 84 ILE A O 1
ATOM 701 N N . THR A 1 85 ? 16.649 2.371 -22.440 1.00 90.44 85 THR A N 1
ATOM 702 C CA . THR A 1 85 ? 15.638 1.872 -21.503 1.00 90.44 85 THR A CA 1
ATOM 703 C C . THR A 1 85 ? 14.263 2.362 -21.945 1.00 90.44 85 THR A C 1
ATOM 705 O O . THR A 1 85 ? 14.015 3.567 -21.976 1.00 90.44 85 THR A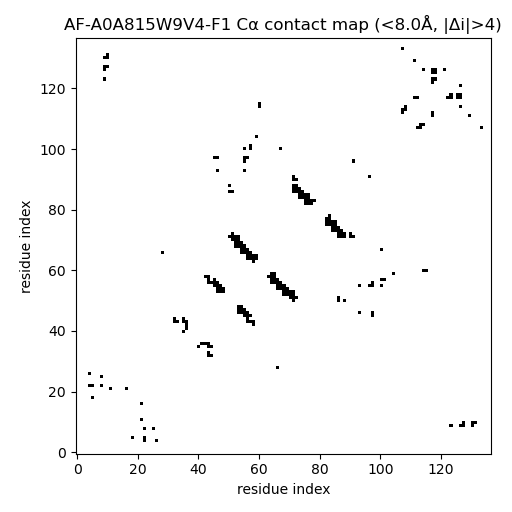 O 1
ATOM 708 N N . GLU A 1 86 ? 13.371 1.433 -22.270 1.00 90.69 86 GLU A N 1
ATOM 709 C CA . GLU A 1 86 ? 11.994 1.708 -22.687 1.00 90.69 86 GLU A CA 1
ATOM 710 C C . GLU A 1 86 ? 11.024 1.239 -21.597 1.00 90.69 86 GLU A C 1
ATOM 712 O O . GLU A 1 86 ? 11.109 0.096 -21.142 1.00 90.69 86 GLU A O 1
ATOM 717 N N . TYR A 1 87 ? 10.114 2.123 -21.181 1.00 91.25 87 TYR A N 1
ATOM 718 C CA . TYR A 1 87 ? 9.047 1.831 -20.221 1.00 91.25 87 TYR A CA 1
ATOM 719 C C . TYR A 1 87 ? 7.724 1.703 -20.973 1.00 91.25 87 TYR A C 1
ATOM 721 O O . TYR A 1 87 ? 7.370 2.605 -21.729 1.00 91.25 87 TYR A O 1
ATOM 729 N N . TYR A 1 88 ? 7.010 0.604 -20.748 1.00 91.44 88 TYR A N 1
ATOM 730 C CA . TYR A 1 88 ? 5.768 0.264 -21.445 1.00 91.44 88 TYR A CA 1
ATOM 731 C C . TYR A 1 88 ? 4.575 0.505 -20.517 1.00 91.44 88 TYR A C 1
ATOM 733 O O . TYR A 1 88 ? 4.011 -0.424 -19.935 1.00 91.44 88 TYR A O 1
ATOM 741 N N . ASP A 1 89 ? 4.239 1.777 -20.315 1.00 88.44 89 ASP A N 1
ATOM 742 C CA . ASP A 1 89 ? 3.147 2.215 -19.437 1.00 88.44 89 ASP A CA 1
ATOM 743 C C . ASP A 1 89 ? 1.772 1.722 -19.926 1.00 88.44 89 ASP A C 1
ATOM 745 O O . ASP A 1 89 ? 0.902 1.358 -19.132 1.00 88.44 89 ASP A O 1
ATOM 749 N N . GLU A 1 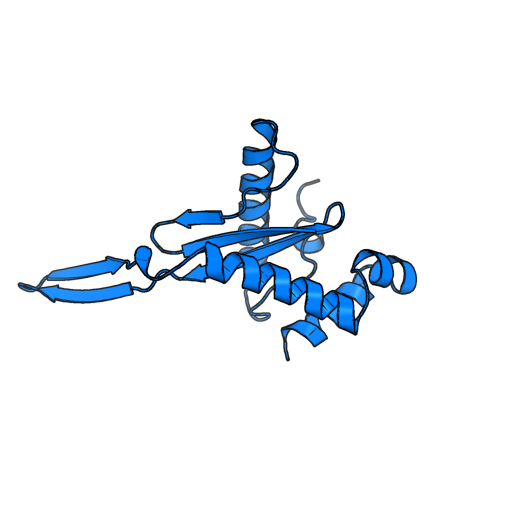90 ? 1.610 1.595 -21.242 1.00 88.88 90 GLU A N 1
ATOM 750 C CA . GLU A 1 90 ? 0.421 1.067 -21.906 1.00 88.88 90 GLU A CA 1
ATOM 751 C C . GLU A 1 90 ? 0.109 -0.394 -21.543 1.00 88.88 90 GLU A C 1
ATOM 753 O O . GLU A 1 90 ? -1.029 -0.842 -21.697 1.00 88.88 90 GLU A O 1
ATOM 758 N N . ASN A 1 91 ? 1.089 -1.134 -21.011 1.00 90.50 91 ASN A N 1
ATOM 759 C CA . ASN A 1 91 ? 0.900 -2.514 -20.568 1.00 90.50 91 ASN A CA 1
ATOM 760 C C . ASN A 1 91 ? 0.184 -2.608 -19.213 1.00 90.50 91 ASN A C 1
ATOM 762 O O . ASN A 1 91 ? -0.220 -3.701 -18.810 1.00 90.50 91 ASN A O 1
ATOM 766 N N . ILE A 1 92 ? 0.013 -1.490 -18.502 1.00 93.38 92 ILE A N 1
ATOM 767 C CA . ILE A 1 92 ? -0.781 -1.424 -17.277 1.00 93.38 92 ILE A CA 1
ATOM 768 C C . ILE A 1 92 ? -2.128 -0.778 -17.606 1.00 93.38 92 ILE A C 1
ATOM 770 O O . ILE A 1 92 ? -2.201 0.327 -18.141 1.00 93.38 92 ILE A O 1
ATOM 774 N N . ASN A 1 93 ? -3.221 -1.455 -17.248 1.00 93.50 93 ASN A N 1
ATOM 775 C CA . ASN A 1 93 ? -4.577 -0.962 -17.476 1.00 93.50 93 ASN A CA 1
ATOM 776 C C . ASN A 1 93 ? -5.321 -0.749 -16.154 1.00 93.50 93 ASN A C 1
ATOM 778 O O . ASN A 1 93 ? -5.701 -1.707 -15.478 1.00 93.50 93 ASN A O 1
ATOM 782 N N . ASP A 1 94 ? -5.600 0.511 -15.826 1.00 93.81 94 ASP A N 1
ATOM 783 C CA . ASP A 1 94 ? -6.257 0.889 -14.568 1.00 93.81 94 ASP A CA 1
ATOM 784 C C . ASP A 1 94 ? -7.675 0.348 -14.463 1.00 93.81 94 ASP A C 1
ATOM 786 O O . ASP A 1 94 ? -8.112 -0.041 -13.382 1.00 93.81 94 ASP A O 1
ATOM 790 N N . ARG A 1 95 ? -8.376 0.224 -15.597 1.00 93.19 95 ARG A N 1
ATOM 791 C CA . ARG A 1 95 ? -9.731 -0.345 -15.648 1.00 93.19 95 ARG A CA 1
ATOM 792 C C . ARG A 1 95 ? -9.759 -1.824 -15.276 1.00 93.19 95 ARG A C 1
ATOM 794 O O . ARG A 1 95 ? -10.838 -2.352 -15.043 1.00 93.19 95 ARG A O 1
ATOM 801 N N . ILE A 1 96 ? -8.603 -2.483 -15.235 1.00 94.31 96 ILE A N 1
ATOM 802 C CA . ILE A 1 96 ? -8.455 -3.870 -14.791 1.00 94.31 96 ILE A CA 1
ATOM 803 C C . ILE A 1 96 ? -7.855 -3.900 -13.384 1.00 94.31 96 ILE A C 1
ATOM 805 O O . ILE A 1 96 ? -8.393 -4.559 -12.497 1.00 94.31 96 ILE A O 1
ATOM 809 N N . MET A 1 97 ? -6.774 -3.152 -13.155 1.00 96.31 97 MET A N 1
ATOM 810 C CA . MET A 1 97 ? -6.016 -3.220 -11.904 1.00 96.31 97 MET A CA 1
ATOM 811 C C . MET A 1 97 ? -6.750 -2.590 -10.715 1.00 96.31 97 MET A C 1
ATOM 813 O O . MET A 1 97 ? -6.722 -3.143 -9.616 1.00 96.31 97 MET A O 1
ATOM 817 N N . LEU A 1 98 ? -7.471 -1.483 -10.915 1.00 95.75 98 LEU A N 1
ATOM 818 C CA . LEU A 1 98 ? -8.242 -0.860 -9.840 1.00 95.75 98 LEU A CA 1
ATOM 819 C C . LEU A 1 98 ? -9.385 -1.774 -9.354 1.00 95.75 98 LEU A C 1
ATOM 821 O O . LEU A 1 98 ? -9.521 -1.953 -8.141 1.00 95.75 98 LEU A O 1
ATOM 825 N N . PRO A 1 99 ? -10.186 -2.419 -10.231 1.00 96.62 99 PRO A N 1
ATOM 826 C CA . PRO A 1 99 ? -11.118 -3.451 -9.789 1.00 96.62 99 PRO A CA 1
ATOM 827 C C . PRO A 1 99 ? -10.467 -4.596 -9.019 1.00 96.62 99 PRO A C 1
ATOM 829 O O . PRO A 1 99 ? -11.072 -5.045 -8.051 1.00 96.62 99 PRO A O 1
ATOM 832 N N . ILE A 1 100 ? -9.262 -5.045 -9.389 1.00 96.25 100 ILE A N 1
ATOM 833 C CA . ILE A 1 100 ? -8.536 -6.089 -8.646 1.00 96.25 100 ILE A CA 1
ATOM 834 C C . ILE A 1 100 ? -8.246 -5.624 -7.212 1.00 96.25 100 ILE A C 1
ATOM 836 O O . ILE A 1 100 ? -8.582 -6.338 -6.268 1.0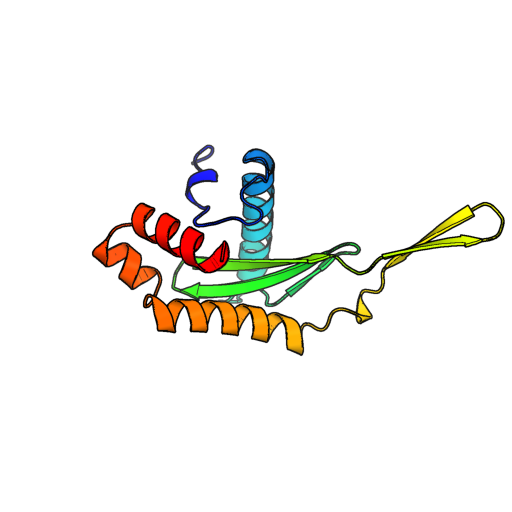0 96.25 100 ILE A O 1
ATOM 840 N N . LEU A 1 101 ? -7.727 -4.404 -7.032 1.00 96.38 101 LEU A N 1
ATOM 841 C CA . LEU A 1 101 ? -7.510 -3.812 -5.705 1.00 96.38 101 LEU A CA 1
ATOM 842 C C . LEU A 1 101 ? -8.815 -3.766 -4.884 1.00 96.38 101 LEU A C 1
ATOM 844 O O . LEU A 1 101 ? -8.844 -4.176 -3.724 1.00 96.38 101 LEU A O 1
ATOM 848 N N . LYS A 1 102 ? -9.923 -3.346 -5.508 1.00 96.00 102 LYS A N 1
ATOM 849 C CA . LYS A 1 102 ? -11.253 -3.295 -4.872 1.00 96.00 102 LYS A CA 1
ATOM 850 C C . LYS A 1 102 ? -11.791 -4.693 -4.524 1.00 96.00 102 LYS A C 1
ATOM 852 O O . LYS A 1 102 ? -12.385 -4.871 -3.463 1.00 96.00 102 LYS A O 1
ATOM 857 N N . VAL A 1 103 ? -11.605 -5.691 -5.396 1.00 96.62 103 VAL A N 1
ATOM 858 C CA . VAL A 1 103 ? -11.967 -7.100 -5.133 1.00 96.62 103 VAL A CA 1
ATOM 859 C C . VAL A 1 103 ? -11.186 -7.630 -3.938 1.00 96.62 103 VAL A C 1
ATOM 861 O O . VAL A 1 103 ? -11.781 -8.289 -3.092 1.00 96.62 103 VAL A O 1
ATOM 864 N N . SER A 1 104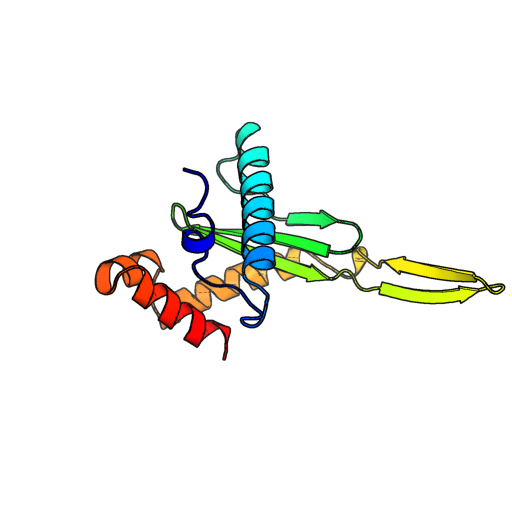 ? -9.893 -7.314 -3.845 1.00 95.50 104 SER A N 1
ATOM 865 C CA . SER A 1 104 ? -9.033 -7.769 -2.754 1.00 95.50 104 SER A CA 1
ATOM 866 C C . SER A 1 104 ? -9.584 -7.362 -1.387 1.00 95.50 104 SER A C 1
ATOM 868 O O . SER A 1 104 ? -9.690 -8.196 -0.494 1.00 95.50 104 SER A O 1
ATOM 870 N N . TYR A 1 105 ? -10.030 -6.111 -1.242 1.00 96.75 105 TYR A N 1
ATOM 871 C CA . TYR A 1 105 ? -10.671 -5.662 -0.007 1.00 96.75 105 TYR A CA 1
ATOM 872 C C . TYR A 1 105 ? -12.047 -6.305 0.221 1.00 96.75 105 TYR A C 1
ATOM 874 O O . TYR A 1 105 ? -12.357 -6.716 1.334 1.00 96.75 105 TYR A O 1
ATOM 882 N N . ARG A 1 106 ? -12.873 -6.480 -0.821 1.00 97.12 106 ARG A N 1
ATOM 883 C CA . ARG A 1 106 ? -14.153 -7.202 -0.669 1.00 97.12 106 ARG A CA 1
ATOM 884 C C . ARG A 1 106 ? -13.959 -8.645 -0.206 1.00 97.12 106 ARG A C 1
ATOM 886 O O . ARG A 1 106 ? -14.777 -9.149 0.556 1.00 97.12 106 ARG A O 1
ATOM 893 N N . TYR A 1 107 ? -12.894 -9.300 -0.659 1.00 97.06 107 TYR A N 1
ATOM 894 C CA . TYR A 1 107 ? -12.544 -10.646 -0.224 1.00 97.06 107 TYR A CA 1
ATOM 895 C C . TYR A 1 107 ? -12.108 -10.671 1.247 1.00 97.06 107 TYR A C 1
ATOM 897 O O . TYR A 1 107 ? -12.583 -11.522 1.996 1.00 97.06 107 TYR A O 1
ATOM 905 N N . PHE A 1 108 ? -11.314 -9.689 1.688 1.00 97.56 108 PHE A N 1
ATOM 906 C CA . PHE A 1 108 ? -11.029 -9.479 3.110 1.00 97.56 108 PHE A CA 1
ATOM 907 C C . PHE A 1 108 ? -12.322 -9.348 3.929 1.00 97.56 108 PHE A C 1
ATOM 909 O O . PHE A 1 108 ? -12.510 -10.079 4.901 1.00 97.56 108 PHE A O 1
ATOM 916 N N . VAL A 1 109 ? -13.253 -8.487 3.496 1.00 97.62 109 VAL A N 1
ATOM 917 C CA . VAL A 1 109 ? -14.531 -8.267 4.195 1.00 97.62 109 VAL A CA 1
ATOM 918 C C . VAL A 1 109 ? -15.376 -9.538 4.265 1.00 97.62 109 VAL A C 1
ATOM 920 O O . VAL A 1 109 ? -16.000 -9.799 5.289 1.00 97.62 109 VAL A O 1
ATOM 923 N N . LEU A 1 110 ? -15.386 -10.348 3.205 1.00 97.62 110 LEU A N 1
ATOM 924 C CA . LEU A 1 110 ? -16.112 -11.619 3.184 1.00 97.62 110 LEU A CA 1
ATOM 925 C C . LEU A 1 110 ? -15.591 -12.608 4.238 1.00 97.62 110 LEU A C 1
ATOM 927 O O . LEU A 1 110 ? -16.382 -13.357 4.805 1.00 97.62 110 LEU A O 1
ATOM 931 N N . GLN A 1 111 ? -14.280 -12.631 4.478 1.00 96.81 111 GLN A N 1
ATOM 932 C CA . GLN A 1 111 ? -13.658 -13.570 5.412 1.00 96.81 111 GLN A CA 1
ATOM 933 C C . GLN A 1 111 ? -13.683 -13.080 6.862 1.00 96.81 111 GLN A C 1
ATOM 935 O O . GLN A 1 111 ? -13.905 -13.882 7.766 1.00 96.81 111 GLN A O 1
ATOM 940 N N . HIS A 1 112 ? -13.460 -11.782 7.077 1.00 96.62 112 HIS A N 1
ATOM 941 C CA . HIS A 1 112 ? -13.142 -11.227 8.399 1.00 96.62 112 HIS A CA 1
ATOM 942 C C . HIS A 1 112 ? -14.114 -10.137 8.870 1.00 96.62 112 HIS A C 1
ATOM 944 O O . HIS A 1 112 ? -14.044 -9.703 10.017 1.00 96.62 112 HIS A O 1
ATOM 950 N N . GLY A 1 113 ? -15.028 -9.682 8.008 1.00 97.06 113 GLY A N 1
ATOM 951 C CA . GLY A 1 113 ? -15.801 -8.458 8.224 1.00 97.06 113 GLY A CA 1
ATOM 952 C C . GLY A 1 113 ? -15.003 -7.190 7.891 1.00 97.06 113 GLY A C 1
ATOM 953 O O . GLY A 1 113 ? -13.883 -7.243 7.385 1.00 97.06 113 GLY A O 1
ATOM 954 N N . THR A 1 114 ? -15.590 -6.015 8.135 1.00 97.12 114 THR A N 1
ATOM 955 C CA . THR A 1 114 ? -14.896 -4.735 7.892 1.00 97.12 114 THR A CA 1
ATOM 956 C C . THR A 1 114 ? -13.737 -4.542 8.872 1.00 97.12 114 THR A C 1
ATOM 958 O O . THR A 1 114 ? -13.793 -5.006 10.011 1.00 97.12 114 THR A O 1
ATOM 961 N N . MET A 1 115 ? -12.699 -3.809 8.473 1.00 96.94 115 MET A N 1
ATOM 962 C CA . MET A 1 115 ? -11.576 -3.433 9.335 1.00 96.94 115 MET A CA 1
ATOM 963 C C . MET A 1 115 ? -12.058 -2.707 10.593 1.00 96.94 115 MET A C 1
ATOM 965 O O . MET A 1 115 ? -11.578 -3.004 11.683 1.00 96.94 115 MET A O 1
ATOM 969 N N . SER A 1 116 ? -13.059 -1.831 10.479 1.00 96.19 116 SER A N 1
ATOM 970 C CA . SER A 1 116 ? -13.704 -1.179 11.625 1.00 96.19 116 SER A CA 1
ATOM 971 C C . SER A 1 116 ? -14.322 -2.186 12.595 1.00 96.19 116 SER A C 1
ATOM 973 O O . SER A 1 116 ? -14.205 -2.011 13.806 1.00 96.19 116 SER A O 1
ATOM 975 N N . THR A 1 117 ? -14.940 -3.260 12.089 1.00 96.44 117 THR A N 1
ATOM 976 C CA . THR A 1 117 ? -15.505 -4.328 12.931 1.00 96.44 117 THR A CA 1
ATOM 977 C C . THR A 1 117 ? -14.400 -5.069 13.680 1.00 96.44 117 THR A C 1
ATOM 979 O O . THR A 1 117 ? -14.505 -5.265 14.890 1.00 96.44 117 THR A O 1
ATOM 982 N N . VAL A 1 118 ? -13.310 -5.417 12.990 1.00 97.50 118 VAL A N 1
ATOM 983 C CA . VAL A 1 118 ? -12.148 -6.078 13.605 1.00 97.50 118 VAL A CA 1
ATOM 984 C C . VAL A 1 118 ? -11.521 -5.182 14.681 1.00 97.50 118 VAL A C 1
ATOM 986 O O . VAL A 1 118 ? -11.274 -5.638 15.798 1.00 97.50 118 VAL A O 1
ATOM 989 N N . ILE A 1 119 ? -11.351 -3.883 14.403 1.00 96.56 119 ILE A N 1
ATOM 990 C CA . ILE A 1 119 ? -10.850 -2.902 15.379 1.00 96.56 119 ILE A CA 1
ATOM 991 C C . ILE A 1 119 ? -11.789 -2.795 16.585 1.00 96.56 119 ILE A C 1
ATOM 993 O O . ILE A 1 119 ? -11.316 -2.740 17.718 1.00 96.56 119 ILE A O 1
ATOM 997 N N . GLN A 1 120 ? -13.106 -2.765 16.378 1.00 96.44 120 GLN A N 1
ATOM 998 C CA . GLN A 1 120 ? -14.074 -2.661 17.471 1.00 96.44 120 GLN A CA 1
ATOM 999 C C . GLN A 1 120 ? -14.022 -3.876 18.408 1.00 96.44 120 GLN A C 1
ATOM 1001 O O . GLN A 1 120 ? -14.224 -3.728 19.612 1.00 96.44 120 GLN A O 1
ATOM 1006 N N . GLN A 1 121 ? -13.764 -5.066 17.865 1.00 96.12 121 GLN A N 1
ATOM 1007 C CA . GLN A 1 121 ? -13.766 -6.318 18.621 1.00 96.12 121 GLN A CA 1
ATOM 1008 C C . GLN A 1 121 ? -12.423 -6.615 19.301 1.00 96.12 121 GLN A C 1
ATOM 1010 O O . GLN A 1 121 ? -12.417 -7.077 20.440 1.00 96.12 121 GLN A O 1
ATOM 1015 N N . GLY A 1 122 ? -11.300 -6.353 18.625 1.00 95.44 122 GLY A N 1
ATOM 1016 C CA . GLY A 1 122 ? -9.960 -6.757 19.079 1.00 95.44 122 GLY A CA 1
ATOM 1017 C C . GLY A 1 122 ? -8.909 -5.644 19.097 1.00 95.44 122 GLY A C 1
ATOM 1018 O O . GLY A 1 122 ? -7.776 -5.866 19.519 1.00 95.44 122 GLY A O 1
ATOM 1019 N N . GLY A 1 123 ? -9.262 -4.429 18.677 1.00 96.25 123 GLY A N 1
ATOM 1020 C CA . GLY A 1 123 ? -8.338 -3.303 18.576 1.00 96.25 123 GLY A CA 1
ATOM 1021 C C . GLY A 1 123 ? -7.459 -3.329 17.320 1.00 96.25 123 GLY A C 1
ATOM 1022 O O . GLY A 1 123 ? -7.558 -4.198 16.457 1.00 96.25 123 GLY A O 1
ATOM 1023 N N . ILE A 1 124 ? -6.577 -2.332 17.212 1.00 95.31 124 ILE A N 1
ATOM 1024 C CA . ILE A 1 124 ? -5.719 -2.136 16.030 1.00 95.31 124 ILE A CA 1
ATOM 1025 C C . ILE A 1 124 ? -4.710 -3.279 15.854 1.00 95.31 124 ILE A C 1
ATOM 1027 O O . ILE A 1 124 ? -4.449 -3.675 14.723 1.00 95.31 124 ILE A O 1
ATOM 1031 N N . GLU A 1 125 ? -4.152 -3.824 16.940 1.00 96.50 125 GLU A N 1
ATOM 1032 C CA . GLU A 1 125 ? -3.184 -4.928 16.836 1.00 96.50 125 GLU A CA 1
ATOM 1033 C C . GLU A 1 125 ? -3.822 -6.209 16.288 1.00 96.50 125 GLU A C 1
ATOM 1035 O O . GLU A 1 125 ? -3.192 -6.910 15.498 1.00 96.50 125 GLU A O 1
ATOM 1040 N N . GLU A 1 126 ? -5.087 -6.477 16.628 1.00 97.62 126 GLU A N 1
ATOM 1041 C CA . GLU A 1 126 ? -5.824 -7.596 16.038 1.00 97.62 126 GLU A CA 1
ATOM 1042 C C . GLU A 1 126 ? -5.991 -7.399 14.533 1.00 97.62 126 GLU A C 1
ATOM 1044 O O . GLU A 1 126 ? -5.676 -8.295 13.752 1.00 97.62 126 GLU A O 1
ATOM 1049 N N . LEU A 1 127 ? -6.369 -6.190 14.101 1.00 97.38 127 LEU A N 1
ATOM 1050 C CA . LEU A 1 127 ? -6.441 -5.880 12.677 1.00 97.38 127 LEU A CA 1
ATOM 1051 C C . LEU A 1 127 ? -5.092 -6.099 11.975 1.00 97.38 127 LEU A C 1
ATOM 1053 O O . LEU A 1 127 ? -5.065 -6.696 10.902 1.00 97.38 127 LEU A O 1
ATOM 1057 N N . ARG A 1 128 ? -3.968 -5.665 12.564 1.00 96.94 128 ARG A N 1
ATOM 1058 C CA . ARG A 1 128 ? -2.632 -5.898 11.981 1.00 96.94 128 ARG A CA 1
ATOM 1059 C C . ARG A 1 128 ? -2.338 -7.388 11.803 1.00 96.94 128 ARG A C 1
ATOM 1061 O O . ARG A 1 128 ? -1.815 -7.783 10.760 1.00 96.94 128 ARG A O 1
ATOM 1068 N N . ASN A 1 129 ? -2.692 -8.211 12.788 1.00 96.56 129 ASN A N 1
ATOM 1069 C CA . ASN A 1 129 ? -2.508 -9.660 12.723 1.00 96.56 129 ASN A CA 1
ATOM 1070 C C . ASN A 1 129 ? -3.374 -10.294 11.628 1.00 96.56 129 ASN A C 1
ATOM 1072 O O . ASN A 1 129 ? -2.857 -11.075 10.828 1.00 96.56 129 ASN A O 1
ATOM 1076 N N . VAL A 1 130 ? -4.655 -9.925 11.551 1.00 97.31 130 VAL A N 1
ATOM 1077 C CA . VAL A 1 130 ? -5.592 -10.430 10.535 1.00 97.31 130 VAL A CA 1
ATOM 1078 C C . VAL A 1 130 ? -5.155 -10.016 9.129 1.00 97.31 130 VAL A C 1
ATOM 1080 O O . VAL A 1 130 ? -5.123 -10.853 8.230 1.00 97.31 130 VAL A O 1
ATOM 1083 N N . LEU A 1 131 ? -4.755 -8.753 8.930 1.00 96.88 131 LEU A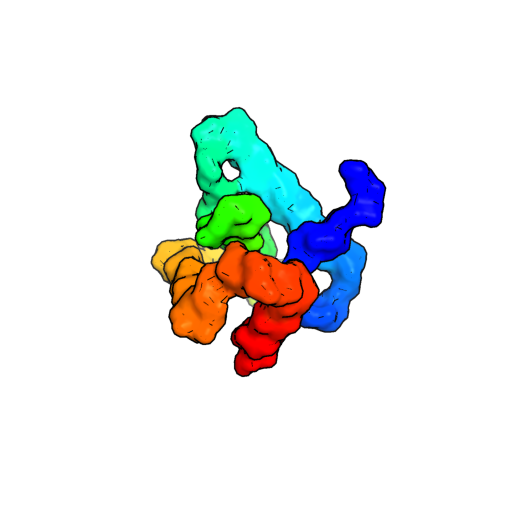 N 1
ATOM 1084 C CA . LEU A 1 131 ? -4.229 -8.268 7.648 1.00 96.88 131 LEU A CA 1
ATOM 1085 C C . LEU A 1 131 ? -2.989 -9.055 7.229 1.00 96.88 131 LEU A C 1
ATOM 1087 O O . LEU A 1 131 ? -2.909 -9.507 6.090 1.00 96.88 131 LEU A O 1
ATOM 1091 N N . LYS A 1 132 ? -2.051 -9.263 8.158 1.00 95.69 132 LYS A N 1
ATOM 1092 C CA . LYS A 1 132 ? -0.846 -10.047 7.897 1.00 95.69 132 LYS A CA 1
ATOM 1093 C C . LYS A 1 132 ? -1.186 -11.472 7.466 1.00 95.69 132 LYS A C 1
ATOM 1095 O O . LYS A 1 132 ? -0.684 -11.931 6.452 1.00 95.69 132 LYS A O 1
ATOM 1100 N N . GLN A 1 133 ? -2.066 -12.158 8.193 1.00 94.50 133 GLN A N 1
ATOM 1101 C CA . GLN A 1 133 ? -2.486 -13.517 7.840 1.00 94.50 133 GLN A CA 1
ATOM 1102 C C . GLN A 1 133 ? -3.196 -13.572 6.482 1.00 94.50 133 GLN A C 1
ATOM 1104 O O . GLN A 1 133 ? -2.943 -14.480 5.698 1.00 94.50 133 GLN A O 1
ATOM 1109 N N . HIS A 1 134 ? -4.067 -12.604 6.191 1.00 95.44 134 HIS A N 1
ATOM 1110 C CA . HIS A 1 134 ? -4.841 -12.579 4.953 1.00 95.44 134 HIS A CA 1
ATOM 1111 C C . HIS A 1 134 ? -3.984 -12.301 3.711 1.00 95.44 134 HIS A C 1
ATOM 1113 O O . HIS A 1 134 ? -4.210 -12.926 2.682 1.00 95.44 134 HIS A O 1
ATOM 1119 N N . PHE A 1 135 ? -3.029 -11.368 3.794 1.00 93.12 135 PHE A N 1
ATOM 1120 C CA . PHE A 1 135 ? -2.256 -10.905 2.636 1.00 93.12 135 PHE A CA 1
ATOM 1121 C C . PHE A 1 135 ? -0.890 -11.584 2.461 1.00 93.12 135 PHE A C 1
ATOM 1123 O O . PHE A 1 135 ? -0.332 -11.512 1.369 1.00 93.12 135 PHE A O 1
ATOM 1130 N N . ASP A 1 136 ? -0.356 -12.253 3.491 1.00 90.31 136 ASP A N 1
ATOM 1131 C CA . ASP A 1 136 ? 0.875 -13.052 3.370 1.00 90.31 136 ASP A CA 1
ATOM 1132 C C . ASP A 1 136 ? 0.613 -14.487 2.844 1.00 90.31 136 ASP A C 1
ATOM 1134 O O . ASP A 1 136 ? 1.575 -15.229 2.630 1.00 90.31 136 ASP A O 1
ATOM 1138 N N . THR A 1 137 ? -0.656 -14.888 2.660 1.00 76.44 137 THR A N 1
ATOM 1139 C CA . THR A 1 137 ? -1.073 -16.214 2.147 1.00 76.44 137 THR A CA 1
ATOM 1140 C C . THR A 1 137 ? -1.233 -16.208 0.630 1.00 76.44 137 THR A C 1
ATOM 1142 O O . THR A 1 137 ? -0.779 -17.186 -0.009 1.00 76.44 137 THR A O 1
#

Secondary structure (DSSP, 8-state):
-TT-GGGG-S--SSTTS-HHHHHHHHHHHHHHHHHHHTTT-SS--SEEE-SSEEEEEEEEETTEEEEEEEEPPEEEEEETTEEEEEE-GGG--HHHHHHHHHHHHHHHHHHH--HHHHHHHHHHHHHHHHHHHHH--

Solvent-accessible surface area (backbone atoms only — not comparable to full-atom values): 8307 Å² total; per-residue (Å²): 122,94,92,54,64,66,73,73,57,66,76,68,82,69,76,84,58,55,64,72,57,52,40,52,51,51,53,50,52,53,50,52,34,54,56,47,37,76,76,73,42,96,60,58,60,60,66,51,86,50,85,60,35,36,40,35,43,43,72,79,51,91,99,37,69,49,75,48,81,42,72,37,49,72,48,80,44,82,55,94,96,37,82,46,80,48,63,43,59,85,78,60,53,63,90,56,52,51,54,50,58,54,47,54,53,53,51,47,33,73,77,66,45,50,68,70,56,35,30,74,75,58,32,67,69,45,38,32,52,53,49,48,60,68,73,76,106

Foldseek 3Di:
DPPCLLVLDLDDPPPPPDSVVVSVVVVVQVVQQVVVVVVVDPWRDQWDDDQFWIKGWDDPDVSDIDIDIDTFDWDWDQDPNDTDIDGCNVVDDSVPVSVVVVVLQVVLCVVPNHLVVQCVVPRSVSSSVSCCVSPVD

Sequence (137 aa):
KEGQEDRKILYYYPSDTNLNRQIRTIGYCEGLVKFTETFGFDDPCDSVHFQKTRLLFHKVENDICIAMTLHVPVVERKKDDKFITEYYDENINDRIMLPILKVSYRYFVLQHGTMSTVIQQGGIEELRNVLKQHFDT

Nearest PDB structures (foldseek):
  8c7g-assembly1_B  TM=8.945E-01  e=7.540E-07  Drosophila melanogaster
  8jbe-assembly1_B  TM=9.194E-01  e=1.448E-06  Drosophila
  5ldd-assembly2_E  TM=7.794E-01  e=9.664E-06  Thermochaetoides thermophila DSM 1495
  7qla-assembly1_C  TM=8.186E-01  e=4.568E-04  Thermochaetoides thermophila
  6yef-assembly1_0  TM=4.187E-01  e=9.166E+00  Staphylococcus aureus subsp. aureus NCTC 8325

Mean predicted aligned error: 4.85 Å